Protein AF-A0A6A4VV69-F1 (afdb_monomer_lite)

Structure (mmCIF, N/CA/C/O backbone):
data_AF-A0A6A4VV69-F1
#
_entry.id   AF-A0A6A4VV69-F1
#
loop_
_atom_site.group_PDB
_atom_site.id
_atom_site.type_symbol
_atom_site.label_atom_id
_atom_site.label_alt_id
_atom_site.label_comp_id
_atom_site.label_asym_id
_atom_site.label_entity_id
_atom_site.label_seq_id
_atom_site.pdbx_PDB_ins_code
_atom_site.Cartn_x
_atom_site.Cartn_y
_atom_site.Cartn_z
_atom_site.occupancy
_atom_site.B_iso_or_equiv
_atom_site.auth_seq_id
_atom_site.auth_comp_id
_atom_site.auth_asym_id
_atom_site.auth_atom_id
_atom_site.pdbx_PDB_model_num
ATOM 1 N N . MET A 1 1 ? -14.469 -6.017 -40.811 1.00 47.50 1 MET A N 1
ATOM 2 C CA . MET A 1 1 ? -13.913 -5.367 -39.600 1.00 47.50 1 MET A CA 1
ATOM 3 C C . MET A 1 1 ? -12.847 -6.282 -39.012 1.00 47.50 1 MET A C 1
ATOM 5 O O . MET A 1 1 ? -13.101 -7.471 -38.889 1.00 47.50 1 MET A O 1
ATOM 9 N N . SER A 1 2 ? -11.638 -5.771 -38.773 1.00 56.97 2 SER A N 1
ATOM 10 C CA . SER A 1 2 ? -10.451 -6.589 -38.468 1.00 56.97 2 SER A CA 1
ATOM 11 C C . SER A 1 2 ? -10.367 -6.970 -36.985 1.00 56.97 2 SER A C 1
ATOM 13 O O . SER A 1 2 ? -10.601 -6.131 -36.116 1.00 56.97 2 SER A O 1
ATOM 15 N N . LEU A 1 3 ? -9.944 -8.210 -36.701 1.00 58.28 3 LEU A N 1
ATOM 16 C CA . LEU A 1 3 ? -9.606 -8.723 -35.361 1.00 58.28 3 LEU A CA 1
ATOM 17 C C . LEU A 1 3 ? -8.655 -7.796 -34.576 1.00 58.28 3 LEU A C 1
ATOM 19 O O . LEU A 1 3 ? -8.661 -7.781 -33.346 1.00 58.28 3 LEU A O 1
ATOM 23 N N . ASN A 1 4 ? -7.853 -6.999 -35.284 1.00 60.78 4 ASN A N 1
ATOM 24 C CA . ASN A 1 4 ? -6.872 -6.098 -34.688 1.00 60.78 4 ASN A CA 1
ATOM 25 C C . ASN A 1 4 ? -7.516 -4.900 -33.973 1.00 60.78 4 ASN A C 1
ATOM 27 O O . ASN A 1 4 ? -6.932 -4.371 -33.031 1.00 60.78 4 ASN A O 1
ATOM 31 N N . GLN A 1 5 ? -8.731 -4.507 -34.365 1.00 56.31 5 GLN A N 1
ATOM 32 C CA . GLN A 1 5 ? -9.440 -3.377 -33.760 1.00 56.31 5 GLN A CA 1
ATOM 33 C C . GLN A 1 5 ? -9.955 -3.714 -32.348 1.00 56.31 5 GLN A C 1
ATOM 35 O O . GLN A 1 5 ? -9.899 -2.875 -31.453 1.00 56.31 5 GLN A O 1
ATOM 40 N N . TRP A 1 6 ? -10.347 -4.971 -32.110 1.00 51.28 6 TRP A N 1
ATOM 41 C CA . TRP A 1 6 ? -10.794 -5.451 -30.796 1.00 51.28 6 TRP A CA 1
ATOM 42 C C . TRP A 1 6 ? -9.654 -5.555 -29.773 1.00 51.28 6 TRP A C 1
ATOM 44 O O . TRP A 1 6 ? -9.845 -5.220 -28.607 1.00 51.28 6 TRP A O 1
ATOM 54 N N . LYS A 1 7 ? -8.443 -5.940 -30.207 1.00 53.19 7 LYS A N 1
ATOM 55 C CA . LYS A 1 7 ? -7.249 -5.993 -29.338 1.00 53.19 7 LYS A CA 1
ATOM 56 C C . LYS A 1 7 ? -6.824 -4.619 -28.817 1.00 53.19 7 LYS A C 1
ATOM 58 O O . LYS A 1 7 ? -6.298 -4.524 -27.714 1.00 53.19 7 LYS A O 1
ATOM 63 N N . ILE A 1 8 ? -7.019 -3.568 -29.614 1.00 53.47 8 ILE A N 1
ATOM 64 C CA . ILE A 1 8 ? -6.650 -2.197 -29.238 1.00 53.47 8 ILE A CA 1
ATOM 65 C C . ILE A 1 8 ? -7.644 -1.642 -28.210 1.00 53.47 8 ILE A C 1
ATOM 67 O O . ILE A 1 8 ? -7.220 -1.063 -27.213 1.00 53.47 8 ILE A O 1
ATOM 71 N N . LEU A 1 9 ? -8.946 -1.897 -28.390 1.00 48.66 9 LEU A N 1
ATOM 72 C CA . LEU A 1 9 ? -9.970 -1.515 -27.412 1.00 48.66 9 LEU A CA 1
ATOM 73 C C . LEU A 1 9 ? -9.810 -2.278 -26.084 1.00 48.66 9 LEU A C 1
ATOM 75 O O . LEU A 1 9 ? -9.889 -1.667 -25.024 1.00 48.66 9 LEU A O 1
ATOM 79 N N . SER A 1 10 ? -9.453 -3.570 -26.120 1.00 54.88 10 SER A N 1
ATOM 80 C CA . SER A 1 10 ? -9.218 -4.362 -24.899 1.00 54.88 10 SER A CA 1
ATOM 81 C C . SER A 1 10 ? -7.939 -3.985 -24.133 1.00 54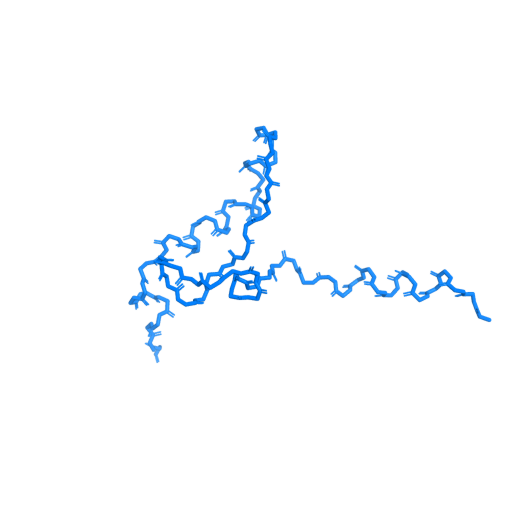.88 10 SER A C 1
ATOM 83 O O . SER A 1 10 ? -7.723 -4.455 -23.018 1.00 54.88 10 SER A O 1
ATOM 85 N N . LEU A 1 11 ? -7.027 -3.212 -24.736 1.00 52.25 11 LEU A N 1
ATOM 86 C CA . LEU A 1 11 ? -5.805 -2.739 -24.074 1.00 52.25 11 LEU A CA 1
ATOM 87 C C . LEU A 1 11 ? -6.026 -1.441 -23.290 1.00 52.25 11 LEU A C 1
ATOM 89 O O . LEU A 1 11 ? -5.253 -1.168 -22.372 1.00 52.25 11 LEU A O 1
ATOM 93 N N . MET A 1 12 ? -7.066 -0.669 -23.622 1.00 49.75 12 MET A N 1
ATOM 94 C CA . MET A 1 12 ? -7.393 0.585 -22.935 1.00 49.75 12 MET A CA 1
ATOM 95 C C . MET A 1 12 ? 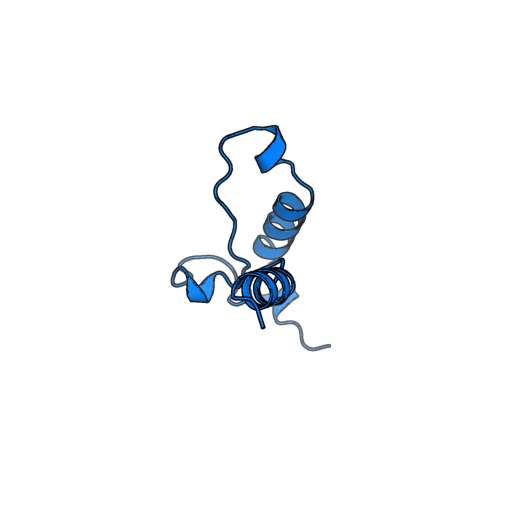-8.180 0.388 -21.636 1.00 49.75 12 MET A C 1
ATOM 97 O O . MET A 1 12 ? -8.210 1.287 -20.804 1.00 49.75 12 MET A O 1
ATOM 101 N N . GLU A 1 13 ? -8.740 -0.799 -21.414 1.00 56.12 13 GLU A N 1
ATOM 102 C CA . GLU A 1 13 ? -9.521 -1.132 -20.217 1.00 56.12 13 GLU A CA 1
ATOM 103 C C . GLU A 1 13 ? -8.688 -1.863 -19.145 1.00 56.12 13 GLU A C 1
ATOM 105 O O . GLU A 1 13 ? -9.201 -2.628 -18.333 1.00 56.12 13 GLU A O 1
ATOM 110 N N . ARG A 1 14 ? -7.361 -1.683 -19.136 1.00 63.22 14 ARG A N 1
ATOM 111 C CA . ARG A 1 14 ? -6.522 -2.263 -18.080 1.00 63.22 14 ARG A CA 1
ATOM 112 C C . ARG A 1 14 ? -6.534 -1.359 -16.857 1.00 63.22 14 ARG A C 1
ATOM 114 O O . ARG A 1 14 ? -5.908 -0.301 -16.853 1.00 63.22 14 ARG A O 1
ATOM 121 N N . SER A 1 15 ? -7.203 -1.813 -15.803 1.00 67.69 15 SER A N 1
ATOM 122 C CA . SER A 1 15 ? -7.112 -1.229 -14.468 1.00 67.69 15 SER A CA 1
ATOM 123 C C . SER A 1 15 ? -5.642 -1.104 -14.050 1.00 67.69 15 SER A C 1
ATOM 125 O O . SER A 1 15 ? -4.918 -2.097 -13.970 1.00 67.69 15 SER A O 1
ATOM 127 N N . PHE A 1 16 ? -5.184 0.126 -13.801 1.00 74.06 16 PHE A N 1
ATOM 128 C CA . PHE A 1 16 ? -3.790 0.397 -13.425 1.00 74.06 16 PHE A CA 1
ATOM 129 C C . PHE A 1 16 ? -3.409 -0.253 -12.083 1.00 74.06 16 PHE A C 1
ATOM 131 O O . PHE A 1 16 ? -2.257 -0.639 -11.875 1.00 74.06 16 PHE A O 1
ATOM 138 N N . PHE A 1 17 ? -4.393 -0.410 -11.196 1.00 86.12 17 PHE A N 1
ATOM 139 C CA . PHE A 1 17 ? -4.290 -1.141 -9.941 1.00 86.12 17 PHE A CA 1
ATOM 140 C C . PHE A 1 17 ? -5.347 -2.243 -9.898 1.00 86.12 17 PHE A C 1
ATOM 142 O O . PHE A 1 17 ? -6.468 -2.048 -10.356 1.00 86.12 17 PHE A O 1
ATOM 149 N N . GLU A 1 18 ? -4.988 -3.384 -9.321 1.00 89.50 18 GLU A N 1
ATOM 150 C CA . GLU A 1 18 ? -5.890 -4.516 -9.098 1.00 89.50 18 GLU A CA 1
ATOM 151 C C . GLU A 1 18 ? -5.921 -4.843 -7.606 1.00 89.50 18 GLU A C 1
ATOM 153 O O . GLU A 1 18 ? -4.929 -4.619 -6.902 1.00 89.50 18 GLU A O 1
ATOM 158 N N . MET A 1 19 ? -7.024 -5.402 -7.115 1.00 89.81 19 MET A N 1
ATOM 159 C CA . MET A 1 19 ? -7.131 -5.803 -5.716 1.00 89.81 19 MET A CA 1
ATOM 160 C C . MET A 1 19 ? -6.293 -7.054 -5.446 1.00 89.81 19 MET A C 1
ATOM 162 O O . MET A 1 19 ? -6.209 -7.981 -6.248 1.00 89.81 19 MET A O 1
ATOM 166 N N . ALA A 1 20 ? -5.645 -7.098 -4.281 1.00 87.88 20 ALA A N 1
ATOM 167 C CA . ALA A 1 20 ? -4.861 -8.260 -3.874 1.00 87.88 20 ALA A CA 1
ATOM 168 C C . ALA A 1 20 ? -5.750 -9.478 -3.580 1.00 87.88 20 ALA A C 1
ATOM 170 O O . ALA A 1 20 ? -5.311 -10.605 -3.811 1.00 87.88 20 ALA A O 1
ATOM 171 N N . ALA A 1 21 ? -6.977 -9.245 -3.098 1.00 80.94 21 ALA A N 1
ATOM 172 C CA . ALA A 1 21 ? -7.946 -10.286 -2.762 1.00 80.94 21 ALA A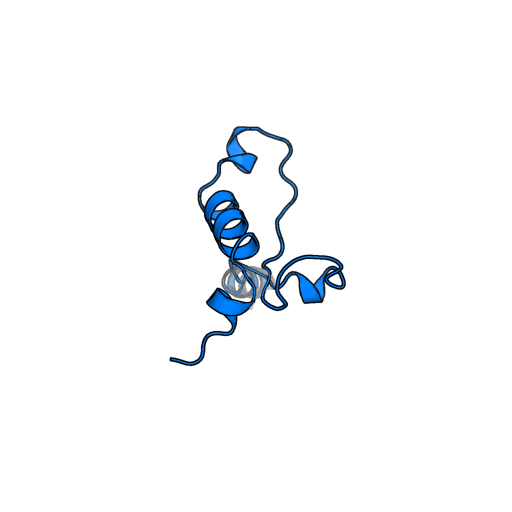 CA 1
ATOM 173 C C . ALA A 1 21 ? -8.244 -11.218 -3.949 1.00 80.94 21 ALA A C 1
ATOM 175 O O . ALA A 1 21 ? -8.335 -12.428 -3.756 1.00 80.94 21 ALA A O 1
ATOM 176 N N . ASP A 1 22 ? -8.267 -10.676 -5.170 1.00 71.38 22 ASP A N 1
ATOM 177 C CA . ASP A 1 22 ? -8.542 -11.429 -6.401 1.00 71.38 22 ASP A CA 1
ATOM 178 C C . ASP A 1 22 ? -7.413 -12.405 -6.768 1.00 71.38 22 ASP A C 1
ATOM 180 O O . ASP A 1 22 ? -7.612 -13.360 -7.517 1.00 71.38 22 ASP A O 1
ATOM 184 N N . ARG A 1 23 ? -6.202 -12.181 -6.241 1.00 69.88 23 ARG A N 1
ATOM 185 C CA . ARG A 1 23 ? -5.009 -12.985 -6.545 1.00 69.88 23 ARG A CA 1
ATOM 186 C C . ARG A 1 23 ? -4.586 -13.881 -5.390 1.00 69.88 23 ARG A C 1
ATOM 188 O O . ARG A 1 23 ? -3.984 -14.932 -5.613 1.00 69.88 23 ARG A O 1
ATOM 195 N N . THR A 1 24 ? -4.788 -13.459 -4.143 1.00 67.31 24 THR A N 1
ATOM 196 C CA . THR A 1 24 ? -4.374 -14.227 -2.962 1.00 67.31 24 THR A CA 1
ATOM 197 C C . THR A 1 24 ? -5.178 -13.807 -1.727 1.00 67.31 24 THR A C 1
ATOM 199 O O . THR A 1 24 ? -5.217 -12.614 -1.421 1.00 67.31 24 THR A O 1
ATOM 202 N N . PRO A 1 25 ? -5.737 -14.752 -0.945 1.00 66.06 25 PRO A N 1
ATOM 203 C CA . PRO A 1 25 ? -6.396 -14.430 0.317 1.00 66.06 25 PRO A CA 1
ATOM 204 C C . PRO A 1 25 ? -5.450 -13.672 1.259 1.00 66.06 25 PRO A C 1
ATOM 206 O O . PRO A 1 25 ? -4.304 -14.087 1.479 1.00 66.06 25 PRO A O 1
ATOM 209 N N . ALA A 1 26 ? -5.912 -12.549 1.811 1.00 63.09 26 ALA A N 1
ATOM 210 C 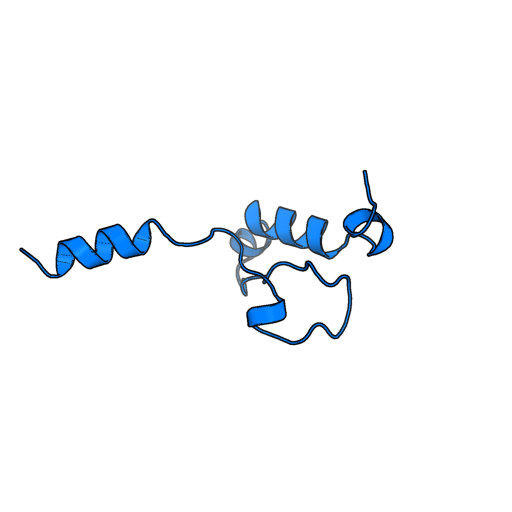CA . ALA A 1 26 ? -5.096 -11.697 2.666 1.00 63.09 26 ALA A CA 1
ATOM 211 C C . ALA A 1 26 ? -4.762 -12.413 3.984 1.00 63.09 26 ALA A C 1
ATOM 213 O O . ALA A 1 26 ? -5.621 -12.621 4.831 1.00 63.09 26 ALA A O 1
ATOM 214 N N . LYS A 1 27 ? -3.488 -12.772 4.178 1.00 67.38 27 LYS A N 1
ATOM 215 C CA . LYS A 1 27 ? -3.004 -13.327 5.456 1.00 67.38 27 LYS A CA 1
ATOM 216 C C . LYS A 1 27 ? -2.518 -12.253 6.440 1.00 67.38 27 LYS A C 1
ATOM 218 O O . LYS A 1 27 ? -2.295 -12.567 7.603 1.00 67.38 27 LYS A O 1
ATOM 223 N N . ARG A 1 28 ? -2.276 -11.016 5.973 1.00 73.56 28 ARG A N 1
ATOM 224 C CA . ARG A 1 28 ? -1.740 -9.871 6.747 1.00 73.56 28 ARG A CA 1
ATOM 225 C C . ARG A 1 28 ? -2.164 -8.533 6.117 1.00 73.56 28 ARG A C 1
ATOM 227 O O . ARG A 1 28 ? -2.295 -8.468 4.893 1.00 73.56 28 ARG A O 1
ATOM 234 N N . GLY A 1 29 ? -2.268 -7.470 6.916 1.00 82.06 29 GLY A N 1
ATOM 235 C CA . GLY A 1 29 ? -2.653 -6.118 6.472 1.00 82.06 29 GLY A CA 1
ATOM 236 C C . GLY A 1 29 ? -4.171 -5.899 6.419 1.00 82.06 29 GLY A C 1
ATOM 237 O O . GLY A 1 29 ? -4.924 -6.721 6.933 1.00 82.06 29 GLY A O 1
ATOM 238 N N . HIS A 1 30 ? -4.614 -4.789 5.820 1.00 90.19 30 HIS A N 1
ATOM 239 C CA . HIS A 1 30 ? -6.038 -4.448 5.682 1.00 90.19 30 HIS A CA 1
ATOM 240 C C . HIS A 1 30 ? -6.700 -5.146 4.475 1.00 90.19 30 HIS A C 1
ATOM 242 O O . HIS A 1 30 ? -6.025 -5.675 3.592 1.00 90.19 30 HIS A O 1
ATOM 248 N N . GLN A 1 31 ? -8.036 -5.147 4.429 1.00 88.38 31 GLN A N 1
ATOM 249 C CA . GLN A 1 31 ? -8.813 -5.848 3.393 1.00 88.38 31 GLN A CA 1
ATOM 250 C C . GLN A 1 31 ? -8.704 -5.216 1.994 1.00 88.38 31 GLN A C 1
ATOM 252 O O . GLN A 1 31 ? -8.802 -5.905 0.985 1.00 88.38 31 GLN A O 1
ATOM 257 N N . TRP A 1 32 ? -8.419 -3.914 1.927 1.00 89.75 32 TRP A N 1
ATOM 258 C CA . TRP A 1 32 ? -8.394 -3.135 0.682 1.00 89.75 32 TRP A CA 1
ATOM 259 C C . TRP A 1 32 ? -7.032 -3.086 -0.024 1.00 89.75 32 TRP A C 1
ATOM 261 O O . TRP A 1 32 ? -6.699 -2.110 -0.693 1.00 89.75 32 TRP A O 1
ATOM 271 N N . ARG A 1 33 ? -6.184 -4.093 0.178 1.00 91.25 33 ARG A N 1
ATOM 272 C CA . ARG A 1 33 ? -4.824 -4.086 -0.369 1.00 91.25 33 ARG A CA 1
ATOM 273 C C . ARG A 1 33 ? -4.812 -4.189 -1.891 1.00 91.25 33 ARG A C 1
ATOM 275 O O . ARG A 1 33 ? -5.587 -4.940 -2.477 1.00 91.25 33 ARG A O 1
ATOM 282 N N . LEU A 1 34 ? -3.837 -3.530 -2.509 1.00 91.88 34 LEU A N 1
ATOM 283 C CA . LEU A 1 34 ? -3.561 -3.617 -3.941 1.00 91.88 34 LEU A CA 1
ATOM 284 C C . LEU A 1 34 ? -2.553 -4.728 -4.247 1.00 91.88 34 LEU A C 1
ATOM 286 O O . LEU A 1 34 ? -1.577 -4.945 -3.513 1.00 91.88 34 LEU A O 1
ATOM 290 N N . ALA A 1 35 ? -2.772 -5.419 -5.361 1.00 90.31 35 ALA A N 1
ATOM 291 C CA . ALA A 1 35 ? -1.864 -6.405 -5.911 1.00 90.31 35 ALA A CA 1
ATOM 292 C C . ALA A 1 35 ? -0.549 -5.732 -6.314 1.00 90.31 35 ALA A C 1
ATOM 294 O O . ALA A 1 35 ? -0.515 -4.818 -7.136 1.00 90.31 35 ALA A O 1
ATOM 295 N N . LYS A 1 36 ? 0.562 -6.219 -5.758 1.00 87.88 36 LYS A N 1
ATOM 296 C CA . LYS A 1 36 ? 1.900 -5.740 -6.104 1.00 87.88 36 LYS A CA 1
ATOM 297 C C . LYS A 1 36 ? 2.507 -6.633 -7.193 1.00 87.88 36 LYS A C 1
ATOM 299 O O . LYS A 1 36 ? 2.744 -7.814 -6.926 1.00 87.88 36 LYS A O 1
ATOM 304 N N . PRO A 1 37 ? 2.793 -6.108 -8.398 1.00 86.06 37 PRO A N 1
ATOM 305 C CA . PRO A 1 37 ? 3.518 -6.855 -9.418 1.00 86.06 37 PRO A CA 1
ATOM 306 C C . PRO A 1 37 ? 4.907 -7.266 -8.924 1.00 86.06 37 PRO A C 1
ATOM 308 O O . PRO A 1 37 ? 5.564 -6.525 -8.186 1.00 86.06 37 PRO A O 1
ATOM 311 N N . ARG A 1 38 ? 5.387 -8.435 -9.362 1.00 85.38 38 ARG A N 1
ATOM 312 C CA . ARG A 1 38 ? 6.788 -8.815 -9.149 1.00 85.38 38 ARG A CA 1
ATOM 313 C C . ARG A 1 38 ? 7.691 -7.886 -9.960 1.00 85.38 38 ARG A C 1
ATOM 315 O O . ARG A 1 38 ? 7.380 -7.538 -11.098 1.00 85.38 38 ARG A O 1
ATOM 322 N N . ALA A 1 39 ? 8.797 -7.474 -9.356 1.00 85.94 39 ALA A N 1
ATOM 323 C CA . ALA A 1 39 ? 9.772 -6.596 -9.981 1.00 85.94 39 ALA A CA 1
ATOM 324 C C . ALA A 1 39 ? 11.178 -7.007 -9.544 1.00 85.94 39 ALA A C 1
ATOM 326 O O . ALA A 1 39 ? 11.545 -6.817 -8.385 1.00 85.94 39 ALA A O 1
ATOM 327 N N . ASP A 1 40 ? 11.962 -7.530 -10.484 1.00 86.38 40 ASP A N 1
ATOM 328 C CA . ASP A 1 40 ? 13.315 -8.019 -10.197 1.00 86.38 40 ASP A CA 1
ATOM 329 C C . ASP A 1 40 ? 14.349 -6.887 -10.293 1.00 86.38 40 ASP A C 1
ATOM 331 O O . ASP A 1 40 ? 15.268 -6.771 -9.478 1.00 86.38 40 ASP A O 1
ATOM 335 N N . SER A 1 41 ? 14.161 -5.963 -11.241 1.00 92.06 41 SER A N 1
ATOM 336 C CA . SER A 1 41 ? 15.080 -4.840 -11.418 1.00 92.06 41 SER A CA 1
ATOM 337 C C . SER A 1 41 ? 14.866 -3.741 -10.376 1.00 92.06 41 SER A C 1
ATOM 339 O O . SER A 1 41 ? 13.746 -3.431 -9.960 1.00 92.06 41 SER A O 1
ATOM 341 N N . ARG A 1 42 ? 15.964 -3.088 -9.974 1.00 88.75 42 ARG A N 1
ATOM 342 C CA . ARG A 1 42 ? 15.927 -1.952 -9.038 1.00 88.75 42 ARG A CA 1
ATOM 343 C C . ARG A 1 42 ? 15.069 -0.797 -9.563 1.00 88.75 42 ARG A C 1
ATOM 345 O O . ARG A 1 42 ? 14.375 -0.164 -8.777 1.00 88.75 42 ARG A O 1
ATOM 352 N N . ILE A 1 43 ? 15.092 -0.543 -10.872 1.00 90.19 43 ILE A N 1
ATOM 353 C CA . ILE A 1 43 ? 14.291 0.521 -11.496 1.00 90.19 43 ILE A CA 1
ATOM 354 C C . ILE A 1 43 ? 12.800 0.217 -11.332 1.00 90.19 43 ILE A C 1
ATOM 356 O O . ILE A 1 43 ? 12.056 1.055 -10.834 1.00 90.19 43 ILE A O 1
ATOM 360 N N . ARG A 1 44 ? 12.363 -1.006 -11.667 1.00 86.31 44 ARG A N 1
ATOM 361 C CA . ARG A 1 44 ? 10.947 -1.386 -11.559 1.00 86.31 44 ARG A CA 1
ATOM 362 C C . ARG A 1 44 ? 10.459 -1.410 -10.113 1.00 86.31 44 ARG A C 1
ATOM 364 O O . ARG A 1 44 ? 9.344 -0.975 -9.860 1.00 86.31 44 ARG A O 1
ATOM 371 N N . ARG A 1 45 ? 11.294 -1.836 -9.158 1.00 85.94 45 ARG A N 1
ATOM 372 C CA . ARG A 1 45 ? 10.958 -1.797 -7.720 1.00 85.94 45 ARG A CA 1
ATOM 373 C C . ARG A 1 45 ? 10.725 -0.383 -7.182 1.00 85.94 45 ARG A C 1
ATOM 375 O O . ARG A 1 45 ? 9.957 -0.232 -6.240 1.00 85.94 45 ARG A O 1
ATOM 382 N N . ASN A 1 46 ? 11.365 0.622 -7.779 1.00 87.94 46 ASN A N 1
ATOM 383 C CA . ASN A 1 46 ? 11.264 2.027 -7.373 1.00 87.94 46 ASN A CA 1
ATOM 384 C C . ASN A 1 46 ? 10.356 2.862 -8.288 1.00 87.94 46 ASN A C 1
ATOM 386 O O . ASN A 1 46 ? 10.279 4.084 -8.137 1.00 87.94 46 ASN A O 1
ATOM 390 N N . ALA A 1 47 ? 9.656 2.223 -9.230 1.00 90.81 47 ALA A N 1
ATOM 391 C CA . ALA A 1 47 ? 8.662 2.898 -10.049 1.00 90.81 47 ALA A CA 1
ATOM 392 C C . ALA A 1 47 ? 7.585 3.541 -9.161 1.00 90.81 47 ALA A C 1
ATOM 394 O O . ALA A 1 47 ? 7.247 3.025 -8.094 1.00 90.81 47 ALA A O 1
ATOM 395 N N . PHE A 1 48 ? 7.040 4.672 -9.610 1.00 90.44 48 PHE A N 1
ATOM 396 C CA . PHE A 1 48 ? 6.043 5.435 -8.856 1.00 90.44 48 PHE A CA 1
ATOM 397 C C . PHE A 1 48 ? 4.852 4.575 -8.411 1.00 90.44 48 PHE A C 1
ATOM 399 O O . PHE A 1 48 ? 4.521 4.560 -7.230 1.00 90.44 48 PHE A O 1
ATOM 406 N N . SER A 1 49 ? 4.286 3.779 -9.321 1.00 90.12 49 SER A N 1
ATOM 407 C CA . SER A 1 49 ? 3.164 2.883 -9.020 1.00 90.12 49 SER A CA 1
ATOM 408 C C . SER A 1 49 ? 3.472 1.887 -7.905 1.00 90.12 49 SER A C 1
ATOM 410 O O . SER A 1 49 ? 2.634 1.646 -7.043 1.00 90.12 49 SER A O 1
ATOM 412 N N . ILE A 1 50 ? 4.690 1.340 -7.873 1.00 92.06 50 ILE A N 1
ATOM 413 C CA . ILE A 1 50 ? 5.108 0.403 -6.829 1.00 92.06 50 ILE A CA 1
ATOM 414 C C . ILE A 1 50 ? 5.229 1.098 -5.472 1.00 92.06 50 ILE A C 1
ATOM 416 O O . ILE A 1 50 ? 4.884 0.490 -4.461 1.00 92.06 50 ILE A O 1
ATOM 420 N N . ARG A 1 51 ? 5.694 2.353 -5.437 1.00 92.81 51 ARG A N 1
ATOM 421 C CA . ARG A 1 51 ? 5.763 3.143 -4.198 1.00 92.81 51 ARG A CA 1
ATOM 422 C C . ARG A 1 51 ? 4.368 3.423 -3.645 1.00 92.81 51 ARG A C 1
ATOM 424 O O . ARG A 1 51 ? 4.109 3.048 -2.512 1.00 92.81 51 ARG A O 1
ATOM 431 N N . VAL A 1 52 ? 3.452 3.907 -4.487 1.00 94.12 52 VAL A N 1
ATOM 432 C CA . VAL A 1 52 ? 2.045 4.138 -4.111 1.00 94.12 52 VAL A CA 1
ATOM 433 C C . VAL A 1 52 ? 1.389 2.867 -3.561 1.00 94.12 52 VAL A C 1
ATOM 435 O O . VAL A 1 52 ? 0.750 2.908 -2.514 1.00 94.12 52 VAL A O 1
ATOM 438 N N . ILE A 1 53 ? 1.593 1.715 -4.216 1.00 93.12 53 ILE A N 1
ATOM 439 C CA . ILE A 1 53 ? 1.075 0.424 -3.732 1.00 93.12 53 ILE A CA 1
ATOM 440 C C . ILE A 1 53 ? 1.659 0.060 -2.360 1.00 93.12 53 ILE A C 1
ATOM 442 O O . ILE A 1 53 ? 0.946 -0.498 -1.527 1.00 93.12 53 ILE A O 1
ATOM 446 N N . ASN A 1 54 ? 2.950 0.317 -2.121 1.00 92.69 54 ASN A N 1
ATOM 447 C CA . ASN A 1 54 ? 3.572 0.020 -0.829 1.00 92.69 54 ASN A CA 1
ATOM 448 C C . ASN A 1 54 ? 3.003 0.906 0.276 1.00 92.69 54 ASN A C 1
ATOM 450 O O . ASN A 1 54 ? 2.632 0.373 1.318 1.00 92.69 54 ASN A O 1
ATOM 454 N N . ASP A 1 55 ? 2.914 2.212 0.025 1.00 94.94 55 ASP A N 1
ATOM 455 C CA . ASP A 1 55 ? 2.416 3.188 0.991 1.00 94.94 55 ASP A CA 1
ATOM 456 C C . ASP A 1 55 ? 0.974 2.847 1.377 1.00 94.94 55 ASP A C 1
ATOM 458 O O . ASP A 1 55 ? 0.696 2.630 2.555 1.00 94.94 55 ASP A O 1
ATOM 462 N N . TRP A 1 56 ? 0.098 2.644 0.386 1.00 93.88 56 TRP A N 1
ATOM 463 C CA . TRP A 1 56 ? -1.285 2.212 0.601 1.00 93.88 56 TRP A CA 1
ATOM 464 C C . TRP A 1 56 ? -1.376 0.917 1.415 1.00 93.88 56 TRP A C 1
ATOM 466 O O . TRP A 1 56 ? -2.032 0.880 2.449 1.00 93.88 56 TRP A O 1
ATOM 476 N N . ASN A 1 57 ? -0.657 -0.134 1.002 1.00 93.25 57 ASN A N 1
ATOM 477 C CA . ASN A 1 57 ? -0.705 -1.437 1.672 1.00 93.25 57 ASN A CA 1
ATOM 478 C C . ASN A 1 57 ? -0.126 -1.424 3.099 1.00 93.25 57 ASN A C 1
ATOM 480 O O . ASN A 1 57 ? -0.323 -2.397 3.833 1.00 93.25 57 ASN A O 1
ATOM 484 N N . SER A 1 58 ? 0.630 -0.385 3.466 1.00 92.81 58 SER A N 1
ATOM 485 C CA . SER A 1 58 ? 1.204 -0.208 4.803 1.00 92.81 58 SER A CA 1
ATOM 486 C C . SER A 1 58 ? 0.275 0.519 5.774 1.00 92.81 58 SER A C 1
ATOM 488 O O . SER A 1 58 ? 0.543 0.521 6.977 1.00 92.81 58 SER A O 1
ATOM 490 N N . LEU A 1 59 ? -0.821 1.105 5.278 1.00 93.19 59 LEU A N 1
ATOM 491 C CA . LEU A 1 59 ? -1.753 1.844 6.116 1.00 93.19 59 LEU A CA 1
ATOM 492 C C . LEU A 1 59 ? -2.430 0.913 7.139 1.00 93.19 59 LEU A C 1
ATOM 494 O O . LEU A 1 59 ? -2.840 -0.205 6.798 1.00 93.19 59 LEU A O 1
ATOM 498 N N . PRO A 1 60 ? -2.587 1.357 8.400 1.00 91.69 60 PRO A N 1
ATOM 499 C CA . PRO A 1 60 ? -3.341 0.608 9.393 1.00 91.69 60 PRO A CA 1
ATOM 500 C C . PRO A 1 60 ? -4.802 0.423 8.959 1.00 91.69 60 PRO A C 1
ATOM 502 O O . PRO A 1 60 ? -5.389 1.360 8.414 1.00 91.69 60 PRO A O 1
ATOM 505 N N . PRO A 1 61 ? -5.443 -0.720 9.272 1.00 89.44 61 PRO A N 1
ATOM 506 C CA . PRO A 1 61 ? -6.852 -0.939 8.954 1.00 89.44 61 PRO A CA 1
ATOM 507 C C . PRO A 1 61 ? -7.775 0.181 9.442 1.00 89.44 61 PRO A C 1
ATOM 509 O O . PRO A 1 61 ? -8.686 0.551 8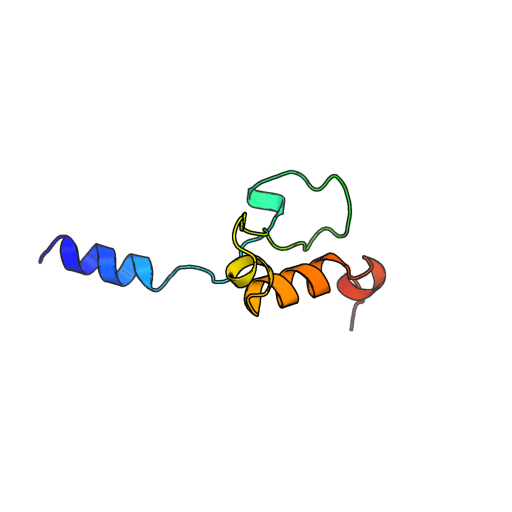.717 1.00 89.44 61 PRO A O 1
ATOM 512 N N . ALA A 1 62 ? -7.497 0.763 10.615 1.00 90.81 62 ALA A N 1
ATOM 513 C CA . ALA A 1 62 ? -8.272 1.872 11.173 1.00 90.81 62 ALA A CA 1
ATOM 514 C C . ALA A 1 62 ? -8.243 3.142 10.303 1.00 90.81 62 ALA A C 1
ATOM 516 O O . ALA A 1 62 ? -9.230 3.859 10.256 1.00 90.81 62 ALA A O 1
ATOM 517 N N . VAL A 1 63 ? -7.139 3.406 9.594 1.00 92.00 63 VAL A N 1
ATOM 518 C CA . VAL A 1 63 ? -7.042 4.550 8.671 1.00 92.00 63 VAL A CA 1
ATOM 519 C C . VAL A 1 63 ? -7.858 4.281 7.412 1.00 92.00 63 VAL A C 1
ATOM 521 O O . VAL A 1 63 ? -8.557 5.158 6.924 1.00 92.00 63 VAL A O 1
ATOM 524 N N . VAL A 1 64 ? -7.783 3.057 6.888 1.00 90.88 64 VAL A N 1
ATOM 525 C CA . VAL A 1 64 ? -8.456 2.700 5.632 1.00 90.88 64 VAL A CA 1
ATOM 526 C C . VAL A 1 64 ? -9.963 2.494 5.823 1.00 90.88 64 VAL A C 1
ATOM 528 O O . VAL A 1 64 ? -10.731 2.713 4.894 1.00 90.88 64 VAL A O 1
ATOM 531 N N . ALA A 1 65 ? -10.383 2.049 7.007 1.00 87.00 65 ALA A N 1
ATOM 532 C CA . ALA A 1 65 ? -11.780 1.820 7.371 1.00 87.00 65 ALA A CA 1
ATOM 533 C C . ALA A 1 65 ? -12.391 2.979 8.174 1.00 87.00 65 ALA A C 1
ATOM 535 O O . ALA A 1 65 ? -13.445 2.796 8.773 1.00 87.00 65 ALA A O 1
ATOM 536 N N . SER A 1 66 ? -11.723 4.135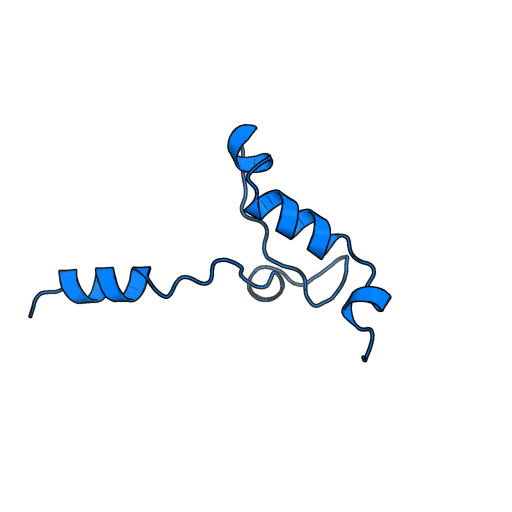 8.242 1.00 84.75 66 SER A N 1
ATOM 537 C CA . SER A 1 66 ? -12.308 5.310 8.881 1.00 84.75 66 SER A CA 1
ATOM 538 C C . SER A 1 66 ? -13.505 5.768 8.059 1.00 84.75 66 SER A C 1
ATOM 540 O O . SER A 1 66 ? -13.340 6.156 6.901 1.00 84.75 66 SER A O 1
ATOM 542 N N . ASP A 1 67 ? -14.686 5.758 8.667 1.00 73.88 67 ASP A N 1
ATOM 543 C CA . ASP A 1 67 ? -15.831 6.482 8.133 1.00 73.88 67 ASP A CA 1
ATOM 544 C C . ASP A 1 67 ? -15.522 7.988 8.204 1.00 73.88 67 ASP A C 1
ATOM 546 O O . ASP A 1 67 ? -14.898 8.460 9.163 1.00 73.88 67 ASP A O 1
ATOM 550 N N . THR A 1 68 ? -15.868 8.715 7.143 1.00 58.53 68 THR A N 1
ATOM 551 C CA . THR A 1 68 ? -15.719 10.178 7.036 1.00 58.53 68 THR A CA 1
ATOM 552 C C . THR A 1 68 ? -16.849 10.917 7.722 1.00 58.53 68 THR A C 1
ATOM 554 O O . THR A 1 68 ? -18.007 10.494 7.502 1.00 58.53 68 THR A O 1
#

pLDDT: mean 78.93, std 15.04, range [47.5, 94.94]

Sequence (68 aa):
MSLNQWKILSLMERSFFEMAADRTPAKRGHQWRLAKPRADSRIRRNAFSIRVINDWNSLPPAVVASDT

Organism: Amphibalanus amphitrite (NCBI:txid1232801)

Secondary structure (DSSP, 8-state):
--HHHHHHHHHHT--SS-BSTTTS--SSS-TTPBPPPP--SHHHHTSHHHHHHHHHHHS-HHHHT---

Radius of gyration: 15.99 Å; chains: 1; bounding box: 32×25×51 Å

Foldseek 3Di:
DDPVVVVVVVVVPDDPWDAVVVVDNDPDAARRATDADDDDDPCNCPDPSNVVNVVVRPDHNCVVPDDD